Protein AF-A0A1I1PMR8-F1 (afdb_monomer_lite)

Sequence (121 aa):
MAEGTEIKVNESDFNNAIQKIDKLIKDLCNEYKNIAKHNEALAMAWTGKAGDAFLKAAYSLERQYAQVIAKLKVNKEDLEKAKEAFLKEDNYIAGLMGAVIAGGIGTSAAKVAGECATSVK

Radius of gyration: 27.15 Å; chains: 1; bounding box: 69×30×73 Å

InterPro domains:
  IPR010310 Type VII secretion system ESAT-6-like [PF06013] (6-90)
  IPR036689 ESAT-6-like superfamily [SSF140453] (6-98)

pLDDT: mean 72.66, std 18.26, range [35.06, 92.62]

Organism: NCBI:txid119641

Secondary structure (DSSP, 8-state):
----------HHHHHHHHHHHHHHHHHHHHHHHHHHHHHHHHHHH--SHHHHHHHHHHHHHHHHHHHHHHHHHHHHHHHHHHHHHHHHHHHHHHHHHHHHHTTGGGTHHHHHHHHHHTT--

Structure (mmCIF, N/CA/C/O backbone):
data_AF-A0A1I1PMR8-F1
#
_entry.id   AF-A0A1I1PMR8-F1
#
loop_
_atom_site.group_PDB
_atom_site.id
_atom_site.type_symbol
_atom_site.label_atom_id
_atom_site.label_alt_id
_atom_site.label_comp_id
_atom_site.label_asym_id
_atom_site.label_entity_id
_atom_site.label_seq_id
_atom_site.pdbx_PDB_ins_code
_atom_site.Cartn_x
_atom_site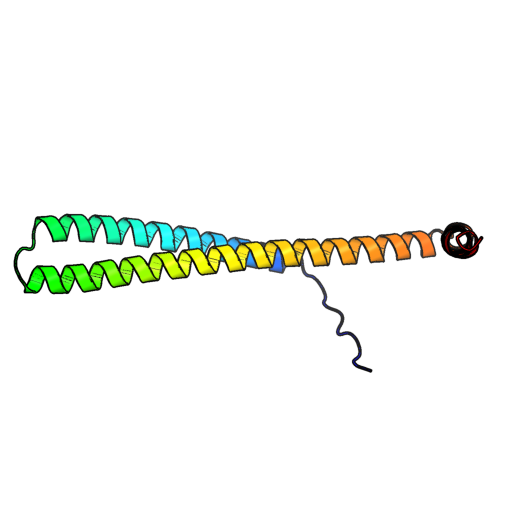.Cartn_y
_atom_site.Cartn_z
_atom_site.occupancy
_atom_site.B_iso_or_equiv
_atom_site.auth_seq_id
_atom_site.auth_comp_id
_atom_site.auth_asym_id
_atom_site.auth_atom_id
_atom_site.pdbx_PDB_model_num
ATOM 1 N N . MET A 1 1 ? 29.445 -18.334 -21.251 1.00 35.06 1 MET A N 1
ATOM 2 C CA . MET A 1 1 ? 28.992 -16.961 -21.541 1.00 35.06 1 MET A CA 1
ATOM 3 C C . MET A 1 1 ? 27.482 -17.001 -21.477 1.00 35.06 1 MET A C 1
ATOM 5 O O . MET A 1 1 ? 26.909 -17.801 -22.200 1.00 35.06 1 MET A O 1
ATOM 9 N N . ALA A 1 2 ? 26.865 -16.303 -20.525 1.00 37.16 2 ALA A N 1
ATOM 10 C CA . ALA A 1 2 ? 25.410 -16.224 -20.473 1.00 37.16 2 ALA A CA 1
ATOM 11 C C . ALA A 1 2 ? 24.976 -15.292 -21.607 1.00 37.16 2 ALA A C 1
ATOM 13 O O . ALA A 1 2 ? 25.384 -14.132 -21.627 1.00 37.16 2 ALA A O 1
ATOM 14 N N . GLU A 1 3 ? 24.248 -15.828 -22.582 1.00 40.03 3 GLU A N 1
ATOM 15 C CA . GLU A 1 3 ? 23.559 -15.030 -23.591 1.00 40.03 3 GLU A CA 1
ATOM 16 C C . GLU A 1 3 ? 22.643 -14.057 -22.844 1.00 40.03 3 GLU A C 1
ATOM 18 O O . GLU A 1 3 ? 21.802 -14.476 -22.048 1.00 40.03 3 GLU A O 1
ATOM 23 N N . GLY A 1 4 ? 22.889 -12.756 -23.005 1.00 44.16 4 GLY A N 1
ATOM 24 C CA . GLY A 1 4 ? 22.075 -11.723 -22.382 1.00 44.16 4 GLY A CA 1
ATOM 25 C C . GLY A 1 4 ? 20.658 -11.834 -22.921 1.00 44.16 4 GLY A C 1
ATOM 26 O O . GLY A 1 4 ? 20.420 -11.523 -24.085 1.00 44.16 4 GLY A O 1
ATOM 27 N N . THR A 1 5 ? 19.737 -12.329 -22.098 1.00 43.22 5 THR A N 1
ATOM 28 C CA . THR A 1 5 ? 18.319 -12.396 -22.434 1.00 43.22 5 THR A CA 1
ATOM 29 C C . THR A 1 5 ? 17.838 -10.985 -22.760 1.00 43.22 5 THR A C 1
ATOM 31 O O . THR A 1 5 ? 17.830 -10.123 -21.885 1.00 43.22 5 THR A O 1
ATOM 34 N N . GLU A 1 6 ? 17.468 -10.742 -24.016 1.00 49.28 6 GLU A N 1
ATOM 35 C CA . GLU A 1 6 ? 16.898 -9.471 -24.460 1.00 49.28 6 GLU A CA 1
ATOM 36 C C . GLU A 1 6 ? 15.613 -9.199 -23.661 1.00 49.28 6 GLU A C 1
ATOM 38 O O . GLU A 1 6 ? 14.606 -9.901 -23.802 1.00 49.28 6 GLU A O 1
ATOM 43 N N . ILE A 1 7 ? 15.650 -8.202 -22.777 1.00 55.22 7 ILE A N 1
ATOM 44 C CA . ILE A 1 7 ? 14.467 -7.755 -22.045 1.00 55.22 7 ILE A CA 1
ATOM 45 C C . ILE A 1 7 ? 13.704 -6.825 -22.985 1.00 55.22 7 ILE A C 1
ATOM 47 O O . ILE A 1 7 ? 14.062 -5.665 -23.141 1.00 55.22 7 ILE A O 1
ATOM 51 N N . LYS A 1 8 ? 12.643 -7.326 -23.626 1.00 58.84 8 LYS A N 1
ATOM 52 C CA . LYS A 1 8 ? 11.722 -6.470 -24.385 1.00 58.84 8 LYS A CA 1
ATOM 53 C C . LYS A 1 8 ? 10.903 -5.626 -23.416 1.00 58.84 8 LYS A C 1
ATOM 55 O O . LYS A 1 8 ? 9.999 -6.129 -22.749 1.00 58.84 8 LYS A O 1
ATOM 60 N N . VAL A 1 9 ? 11.228 -4.343 -23.336 1.00 62.88 9 VAL A N 1
ATOM 61 C CA . VAL A 1 9 ? 10.568 -3.388 -22.447 1.00 62.88 9 VAL A CA 1
ATOM 62 C C . VAL A 1 9 ? 9.241 -2.974 -23.076 1.00 62.88 9 VAL A C 1
ATOM 64 O O . VAL A 1 9 ? 9.200 -2.242 -24.061 1.00 62.88 9 VAL A O 1
ATOM 67 N N . ASN A 1 10 ? 8.125 -3.441 -22.514 1.00 75.25 10 ASN A N 1
ATOM 68 C CA . ASN A 1 10 ? 6.806 -2.939 -22.886 1.00 75.25 10 ASN A CA 1
ATOM 69 C C . ASN A 1 10 ? 6.410 -1.803 -21.938 1.00 75.25 10 ASN A C 1
ATOM 71 O O . ASN A 1 10 ? 5.952 -2.038 -20.818 1.00 75.25 10 ASN A O 1
ATOM 75 N N . GLU A 1 11 ? 6.568 -0.560 -22.392 1.00 80.19 11 GLU A N 1
ATOM 76 C CA . GLU A 1 11 ? 6.204 0.620 -21.603 1.00 80.19 11 GLU A CA 1
ATOM 77 C C . GLU A 1 11 ? 4.736 0.582 -21.133 1.00 80.19 11 GLU A C 1
ATOM 79 O O . GLU A 1 11 ? 4.419 1.007 -20.019 1.00 80.19 11 GLU A O 1
ATOM 84 N N . SER A 1 12 ? 3.837 0.026 -21.954 1.00 82.56 12 SER A N 1
ATOM 85 C CA . SER A 1 12 ? 2.422 -0.115 -21.606 1.00 82.56 12 SER A CA 1
ATOM 86 C C . SER A 1 12 ? 2.226 -1.013 -20.383 1.00 82.56 12 SER A C 1
ATOM 88 O O . SER A 1 12 ? 1.440 -0.674 -19.497 1.00 82.56 12 SER A O 1
ATOM 90 N N . ASP A 1 13 ? 2.982 -2.108 -20.279 1.00 82.88 13 ASP A N 1
ATOM 91 C CA . ASP A 1 13 ? 2.889 -3.037 -19.149 1.00 82.88 13 ASP A CA 1
ATOM 92 C C . ASP A 1 13 ? 3.426 -2.412 -17.858 1.00 82.88 13 ASP A C 1
ATOM 94 O O . ASP A 1 13 ? 2.795 -2.545 -16.807 1.00 82.88 13 ASP A O 1
ATOM 98 N N . PHE A 1 14 ? 4.522 -1.647 -17.941 1.00 84.25 14 PHE A N 1
ATOM 99 C CA . PHE A 1 14 ? 5.021 -0.850 -16.817 1.00 84.25 14 PHE A CA 1
ATOM 100 C C . PHE A 1 14 ? 3.982 0.168 -16.346 1.00 84.25 14 PHE A C 1
ATOM 102 O O . PHE A 1 14 ? 3.647 0.210 -15.162 1.00 84.25 14 PHE A O 1
ATOM 109 N N . ASN A 1 15 ? 3.423 0.955 -17.269 1.00 87.50 15 ASN A N 1
ATOM 110 C CA . ASN A 1 15 ? 2.407 1.956 -16.945 1.00 87.50 15 ASN A CA 1
ATOM 111 C C . ASN A 1 15 ? 1.165 1.310 -16.310 1.00 87.50 15 ASN A C 1
ATOM 113 O O . ASN A 1 15 ? 0.666 1.798 -15.295 1.00 87.50 15 ASN A O 1
ATOM 117 N N . ASN A 1 16 ? 0.702 0.180 -16.852 1.00 88.44 16 ASN A N 1
ATOM 118 C CA . ASN A 1 16 ? -0.423 -0.577 -16.305 1.00 88.44 16 ASN A CA 1
ATOM 119 C C . ASN A 1 16 ? -0.135 -1.098 -14.889 1.00 88.44 16 ASN A C 1
ATOM 121 O O . ASN A 1 16 ? -1.003 -1.026 -14.014 1.00 88.44 16 ASN A O 1
ATOM 125 N N . ALA A 1 17 ? 1.065 -1.626 -14.643 1.00 86.81 17 ALA A N 1
ATOM 126 C CA . ALA A 1 17 ? 1.466 -2.117 -13.329 1.00 86.81 17 ALA A CA 1
ATOM 127 C C . ALA A 1 17 ? 1.560 -0.979 -12.298 1.00 86.81 17 ALA A C 1
ATOM 129 O O . ALA A 1 17 ? 0.982 -1.096 -11.215 1.00 86.81 17 ALA A O 1
ATOM 130 N N . ILE A 1 18 ? 2.186 0.149 -12.657 1.00 89.12 18 ILE A N 1
ATOM 131 C CA . ILE A 1 18 ? 2.267 1.355 -11.816 1.00 89.12 18 ILE A CA 1
ATOM 132 C C . ILE A 1 18 ? 0.861 1.848 -11.453 1.00 89.12 18 ILE A C 1
ATOM 134 O O . ILE A 1 18 ? 0.570 2.060 -10.277 1.00 89.12 18 ILE A O 1
ATOM 138 N N . GLN A 1 19 ? -0.046 1.958 -12.431 1.00 92.62 19 GLN A N 1
ATOM 139 C CA . GLN A 1 19 ? -1.432 2.381 -12.193 1.00 92.62 19 GLN A CA 1
ATOM 140 C C . GLN A 1 19 ? -2.190 1.436 -11.252 1.00 92.62 19 GLN A C 1
ATOM 142 O O . GLN A 1 19 ? -2.928 1.896 -10.376 1.00 92.62 19 GLN A O 1
ATOM 147 N N . LYS A 1 20 ? -2.014 0.116 -11.404 1.00 91.44 20 LYS A N 1
ATOM 148 C CA . LYS A 1 20 ? -2.636 -0.879 -10.515 1.00 91.44 20 LYS A CA 1
ATOM 149 C C . LYS A 1 20 ? -2.117 -0.759 -9.083 1.00 91.44 20 LYS A C 1
ATOM 151 O O . LYS A 1 20 ? -2.926 -0.788 -8.157 1.00 91.44 20 LYS A O 1
ATOM 156 N N . ILE A 1 21 ? -0.807 -0.587 -8.898 1.00 88.81 21 ILE A N 1
ATOM 157 C CA . ILE A 1 21 ? -0.210 -0.373 -7.572 1.00 88.81 21 ILE A CA 1
ATOM 158 C C . ILE A 1 21 ? -0.747 0.923 -6.953 1.00 88.81 21 ILE A C 1
ATOM 160 O O . ILE A 1 21 ? -1.147 0.924 -5.791 1.00 88.81 21 ILE A O 1
ATOM 164 N N . ASP A 1 22 ? -0.849 2.001 -7.732 1.00 89.69 22 ASP A N 1
ATOM 165 C CA . ASP A 1 22 ? -1.393 3.278 -7.258 1.00 89.69 22 ASP A CA 1
ATOM 166 C C . ASP A 1 22 ? -2.850 3.167 -6.804 1.00 89.69 22 ASP A C 1
ATOM 168 O O . ASP A 1 22 ? -3.237 3.734 -5.778 1.00 89.69 22 ASP A O 1
ATOM 172 N N . LYS A 1 23 ? -3.665 2.417 -7.552 1.00 91.44 23 LYS A N 1
ATOM 173 C CA . LYS A 1 23 ? -5.049 2.137 -7.167 1.00 91.44 23 LYS A CA 1
ATOM 174 C C . LYS A 1 23 ? -5.105 1.357 -5.851 1.00 91.44 23 LYS A C 1
ATOM 176 O O . LYS A 1 23 ? -5.812 1.777 -4.942 1.00 91.44 23 LYS A O 1
ATOM 181 N N . LEU A 1 24 ? -4.309 0.294 -5.716 1.00 89.12 24 LEU A N 1
ATOM 182 C CA . LEU A 1 24 ? -4.239 -0.500 -4.485 1.00 89.12 24 LEU A CA 1
ATOM 183 C C . LEU A 1 24 ? -3.808 0.340 -3.277 1.00 89.12 24 LEU A C 1
ATOM 185 O O . LEU A 1 24 ? -4.396 0.220 -2.206 1.00 89.12 24 LEU A O 1
ATOM 189 N N . ILE A 1 25 ? -2.824 1.229 -3.444 1.00 86.81 25 ILE A N 1
ATOM 190 C CA . ILE A 1 25 ? -2.401 2.155 -2.386 1.00 86.81 25 ILE A CA 1
ATOM 191 C C . ILE A 1 25 ? -3.566 3.055 -1.961 1.00 86.81 25 ILE A C 1
ATOM 193 O O . ILE A 1 25 ? -3.776 3.244 -0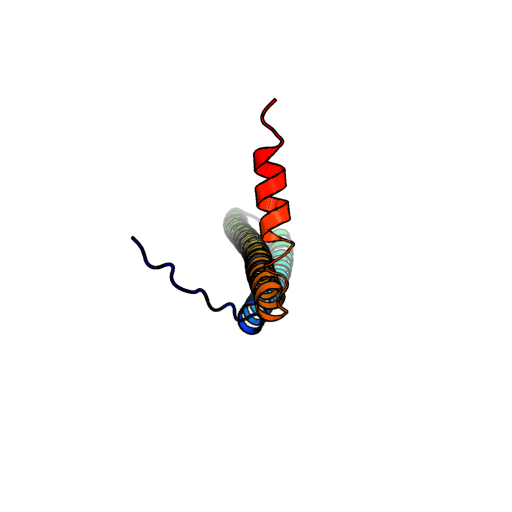.762 1.00 86.81 25 ILE A O 1
ATOM 197 N N . LYS A 1 26 ? -4.332 3.605 -2.913 1.00 89.44 26 LYS A N 1
ATOM 198 C CA . LYS A 1 26 ? -5.493 4.461 -2.614 1.00 89.44 26 LYS A CA 1
ATOM 199 C C . LYS A 1 26 ? -6.586 3.694 -1.873 1.00 89.44 26 LYS A C 1
ATOM 201 O O . LYS A 1 26 ? -7.079 4.193 -0.862 1.00 89.44 26 LYS A O 1
ATOM 206 N N . ASP A 1 27 ? -6.917 2.493 -2.338 1.00 89.50 27 ASP A N 1
ATOM 207 C CA . ASP A 1 27 ? -7.948 1.647 -1.733 1.00 89.50 27 ASP A CA 1
ATOM 208 C C . ASP A 1 27 ? -7.561 1.270 -0.289 1.00 89.50 27 ASP A C 1
ATOM 210 O O . ASP A 1 27 ? -8.328 1.518 0.642 1.00 89.50 27 ASP A O 1
ATOM 214 N N . LEU A 1 28 ? -6.317 0.827 -0.066 1.00 88.06 28 LEU A N 1
ATOM 215 C CA . LEU A 1 28 ? -5.798 0.519 1.273 1.00 88.06 28 LEU A CA 1
ATOM 216 C C . LEU A 1 28 ? -5.734 1.747 2.191 1.00 88.06 28 LEU A C 1
ATOM 218 O O . LEU A 1 28 ? -6.021 1.640 3.382 1.00 88.06 28 LEU A O 1
ATOM 222 N N . CYS A 1 29 ? -5.378 2.926 1.669 1.00 87.38 29 CYS A N 1
ATOM 223 C CA . CYS A 1 29 ? -5.406 4.166 2.452 1.00 87.38 29 CYS A CA 1
ATOM 224 C C . CYS A 1 29 ? -6.825 4.510 2.926 1.00 87.38 29 CYS A C 1
ATOM 226 O O . CYS A 1 29 ? -6.997 5.011 4.040 1.00 87.38 29 CYS A O 1
ATOM 228 N N . ASN A 1 30 ? -7.834 4.275 2.086 1.00 89.00 30 ASN A N 1
ATOM 229 C CA . ASN A 1 30 ? -9.228 4.527 2.436 1.00 89.00 30 ASN A CA 1
ATOM 230 C C . ASN A 1 30 ? -9.722 3.534 3.493 1.00 89.00 30 ASN A C 1
ATOM 232 O O . ASN A 1 30 ? -10.331 3.952 4.478 1.00 89.00 30 ASN A O 1
ATOM 236 N N . GLU A 1 31 ? -9.410 2.247 3.337 1.00 87.00 31 GLU A N 1
ATOM 237 C CA . GLU A 1 31 ? -9.717 1.227 4.345 1.00 87.00 31 GLU A CA 1
ATOM 238 C C . GLU A 1 31 ? -9.053 1.534 5.687 1.00 87.00 31 GLU A C 1
ATOM 240 O O . GLU A 1 31 ? -9.730 1.547 6.713 1.00 87.00 31 GLU A O 1
ATOM 245 N N . TYR A 1 32 ? -7.762 1.877 5.679 1.00 86.69 32 TYR A N 1
ATOM 246 C CA . TYR A 1 32 ? -7.028 2.274 6.879 1.00 86.69 32 TYR A CA 1
ATOM 247 C C . TYR A 1 32 ? -7.717 3.429 7.619 1.00 86.69 32 TYR A C 1
ATOM 249 O O . TYR A 1 32 ? -7.935 3.347 8.826 1.00 86.69 32 TYR A O 1
ATOM 257 N N . LYS A 1 33 ? -8.116 4.490 6.903 1.00 86.62 33 LYS A N 1
ATOM 258 C CA . LYS A 1 33 ? -8.828 5.634 7.500 1.00 86.62 33 LYS A CA 1
ATOM 259 C C . LYS A 1 33 ? -10.168 5.226 8.109 1.00 86.62 33 LYS A C 1
ATOM 261 O O . LYS A 1 33 ? -10.528 5.716 9.178 1.00 86.62 33 LYS A O 1
ATOM 266 N N . ASN A 1 34 ? -10.903 4.341 7.438 1.00 87.19 34 ASN A N 1
ATOM 267 C CA . ASN A 1 34 ? -12.181 3.845 7.938 1.00 87.19 34 ASN A CA 1
ATOM 268 C C . ASN A 1 34 ? -11.997 3.018 9.214 1.00 87.19 34 ASN A C 1
ATOM 270 O O . ASN A 1 34 ? -12.725 3.244 10.181 1.00 87.19 34 ASN A O 1
ATOM 274 N N . ILE A 1 35 ? -11.011 2.116 9.233 1.00 83.81 35 ILE A N 1
ATOM 275 C CA . ILE A 1 35 ? -10.667 1.291 10.397 1.00 83.81 35 ILE A CA 1
ATOM 276 C C . ILE A 1 35 ? -10.254 2.180 11.572 1.00 83.81 35 ILE A C 1
ATOM 278 O O . ILE A 1 35 ? -10.844 2.061 12.642 1.00 83.81 35 ILE A O 1
ATOM 282 N N . ALA A 1 36 ? -9.331 3.123 11.358 1.00 84.75 36 ALA A N 1
ATOM 283 C CA . ALA A 1 36 ? -8.863 4.038 12.399 1.00 84.75 36 ALA A CA 1
ATOM 284 C C . ALA A 1 36 ? -10.021 4.822 13.037 1.00 84.75 36 ALA A C 1
ATOM 286 O O . ALA A 1 36 ? -10.168 4.843 14.257 1.00 84.75 36 ALA A O 1
ATOM 287 N N . LYS A 1 37 ? -10.927 5.368 12.215 1.00 87.12 37 LYS A N 1
ATOM 288 C CA . LYS A 1 37 ? -12.119 6.077 12.701 1.00 87.12 37 LYS A CA 1
ATOM 289 C C . LYS A 1 37 ? -13.030 5.189 13.559 1.00 87.12 37 LYS A C 1
ATOM 291 O O . LYS A 1 37 ? -13.578 5.654 14.557 1.00 87.12 37 LYS A O 1
ATOM 296 N N . HIS A 1 38 ? -13.232 3.927 13.171 1.00 85.75 38 HIS A N 1
ATOM 297 C CA . HIS A 1 38 ? -14.063 2.998 13.946 1.00 85.75 38 HIS A CA 1
ATOM 298 C C . HIS A 1 38 ? -13.370 2.581 15.246 1.00 85.75 38 HIS A C 1
ATOM 300 O O . HIS A 1 38 ? -14.026 2.492 16.281 1.00 85.75 38 HIS A O 1
ATOM 306 N N . ASN A 1 39 ? -12.053 2.387 15.218 1.00 83.69 39 ASN A N 1
ATOM 307 C CA . ASN A 1 39 ? -11.272 2.039 16.399 1.00 83.69 39 ASN A CA 1
ATOM 308 C C . ASN A 1 39 ? -11.252 3.172 17.427 1.00 83.69 39 ASN A C 1
ATOM 310 O O . ASN A 1 39 ? -11.423 2.903 18.611 1.00 83.69 39 ASN A O 1
ATOM 314 N N . GLU A 1 40 ? -11.127 4.429 16.996 1.00 84.69 40 GLU A N 1
ATOM 315 C CA . GLU A 1 40 ? -11.255 5.598 17.877 1.00 84.69 40 GLU A CA 1
ATOM 316 C C . GLU A 1 40 ? -12.641 5.667 18.532 1.00 84.69 40 GLU A C 1
ATOM 318 O O . GLU A 1 40 ? -12.749 5.867 19.743 1.00 84.69 40 GLU A O 1
ATOM 323 N N . ALA A 1 41 ? -13.708 5.441 17.757 1.00 84.75 41 ALA A N 1
ATOM 324 C CA . ALA A 1 41 ? -15.068 5.405 18.290 1.00 84.75 41 ALA A CA 1
ATOM 325 C C . ALA A 1 41 ? -15.254 4.284 19.329 1.00 84.75 41 ALA A C 1
ATOM 327 O O . ALA A 1 41 ? -15.858 4.506 20.380 1.00 84.75 41 ALA A O 1
ATOM 328 N N . LEU A 1 42 ? -14.700 3.097 19.065 1.00 84.12 42 LEU A N 1
ATOM 329 C CA . LEU A 1 42 ? -14.740 1.963 19.990 1.00 84.12 42 LEU A CA 1
ATOM 330 C C . LEU A 1 42 ? -13.885 2.204 21.238 1.00 84.12 42 LEU A C 1
ATOM 332 O O . LEU A 1 42 ? -14.314 1.841 22.329 1.00 84.12 42 LEU A O 1
ATOM 336 N N . ALA A 1 43 ? -12.730 2.863 21.116 1.00 83.12 43 ALA A N 1
ATOM 337 C CA . ALA A 1 43 ? -11.868 3.205 22.248 1.00 83.12 43 ALA A CA 1
ATOM 338 C C . ALA A 1 43 ? -12.561 4.123 23.261 1.00 83.12 43 ALA A C 1
ATOM 340 O O . ALA A 1 43 ? -12.335 4.003 24.462 1.00 83.12 43 ALA A O 1
ATOM 341 N N . MET A 1 44 ? -13.430 5.017 22.785 1.00 81.75 44 MET A N 1
ATOM 342 C CA . MET A 1 44 ? -14.225 5.886 23.656 1.00 81.75 44 MET A CA 1
ATOM 343 C C . MET A 1 44 ? -15.373 5.144 24.357 1.00 81.75 44 MET A C 1
ATOM 345 O O . MET A 1 44 ? -15.804 5.565 25.428 1.00 81.75 44 MET A O 1
ATOM 349 N N . ALA A 1 45 ? -15.883 4.061 23.761 1.00 82.81 45 ALA A N 1
ATOM 350 C CA . ALA A 1 45 ? -17.053 3.333 24.255 1.00 82.81 45 ALA A CA 1
ATOM 351 C C . ALA A 1 45 ? -16.703 2.105 25.114 1.00 82.81 45 ALA A C 1
ATOM 353 O O . ALA A 1 45 ? -17.474 1.732 26.001 1.00 82.81 45 ALA A O 1
ATOM 354 N N . TRP A 1 46 ? -15.563 1.458 24.863 1.00 82.06 46 TRP A N 1
ATOM 355 C CA . TRP A 1 46 ? -15.150 0.244 25.563 1.00 82.06 46 TRP A CA 1
ATOM 356 C C . TRP A 1 46 ? -14.095 0.519 26.626 1.00 82.06 46 TRP A C 1
ATOM 358 O O . TRP A 1 46 ? -12.970 0.907 26.332 1.00 82.06 46 TRP A O 1
ATOM 368 N N . THR A 1 47 ? -14.459 0.241 27.878 1.00 79.38 47 THR A N 1
ATOM 369 C CA . THR A 1 47 ? -13.575 0.341 29.041 1.00 79.38 47 THR A CA 1
ATOM 370 C C . THR A 1 47 ? -13.313 -1.037 29.658 1.00 79.38 47 THR A C 1
ATOM 372 O O . THR A 1 47 ? -14.108 -1.971 29.524 1.00 79.38 47 THR A O 1
ATOM 375 N N . GLY A 1 48 ? -12.177 -1.174 30.345 1.00 84.50 48 GLY A N 1
ATOM 376 C CA . GLY A 1 48 ? -11.774 -2.403 31.032 1.00 84.50 48 GLY A CA 1
ATOM 377 C C . GLY A 1 48 ? -10.959 -3.375 30.171 1.00 84.50 48 GLY A C 1
ATOM 378 O O . GLY A 1 48 ? -10.779 -3.194 28.970 1.00 84.50 48 GLY A O 1
ATOM 379 N N . LYS A 1 49 ? -10.478 -4.457 30.801 1.00 84.06 49 LYS A N 1
ATOM 380 C CA . LYS A 1 49 ? -9.461 -5.371 30.236 1.00 84.06 49 LYS A CA 1
ATOM 381 C C . LYS A 1 49 ? -9.829 -5.991 28.880 1.00 84.06 49 LYS A C 1
ATOM 383 O O . LYS A 1 49 ? -8.943 -6.271 28.078 1.00 84.06 49 LYS A O 1
ATOM 388 N N . ALA A 1 50 ? -11.117 -6.240 28.630 1.00 82.12 50 ALA A N 1
ATOM 389 C CA . ALA A 1 50 ? -11.586 -6.766 27.347 1.00 82.12 50 ALA A CA 1
ATOM 390 C C . ALA A 1 50 ? -11.494 -5.711 26.227 1.00 82.12 50 ALA A C 1
ATOM 392 O O . ALA A 1 50 ? -11.076 -6.038 25.117 1.00 82.12 50 ALA A O 1
ATOM 393 N N . GLY A 1 51 ? -11.809 -4.449 26.542 1.00 84.56 51 GLY A N 1
ATOM 394 C CA . GLY A 1 51 ? -11.617 -3.312 25.641 1.00 84.56 51 GLY A CA 1
ATOM 395 C C . GLY A 1 51 ? -10.141 -3.104 25.307 1.00 84.56 51 GLY A C 1
ATOM 396 O O . GLY A 1 51 ? -9.789 -3.020 24.134 1.00 84.56 51 GLY A O 1
ATOM 397 N N . ASP A 1 52 ? -9.259 -3.154 26.311 1.00 85.19 52 ASP A N 1
ATOM 398 C CA . ASP A 1 52 ? -7.808 -3.020 26.110 1.00 85.19 52 ASP A CA 1
ATOM 399 C C . ASP A 1 52 ? -7.248 -4.091 25.155 1.00 85.19 52 ASP A C 1
ATOM 401 O O . ASP A 1 52 ? -6.429 -3.800 24.278 1.00 85.19 52 ASP A O 1
ATOM 405 N N . ALA A 1 53 ? -7.698 -5.343 25.300 1.00 85.19 53 ALA A N 1
ATOM 406 C CA . ALA A 1 53 ? -7.289 -6.440 24.425 1.00 85.19 53 ALA A CA 1
ATOM 407 C C . ALA A 1 53 ? -7.767 -6.232 22.978 1.00 85.19 53 ALA A C 1
ATOM 409 O O . ALA A 1 53 ? -6.994 -6.456 22.041 1.00 85.19 53 ALA A O 1
ATOM 410 N N . PHE A 1 54 ? -9.006 -5.765 22.795 1.00 85.81 54 PHE A N 1
ATOM 411 C CA . PHE A 1 54 ? -9.538 -5.426 21.478 1.00 85.81 54 PHE A CA 1
ATOM 412 C C . PHE A 1 54 ? -8.755 -4.278 20.832 1.00 85.81 54 PHE A C 1
ATOM 414 O O . PHE A 1 54 ? -8.290 -4.421 19.703 1.00 85.81 54 PHE A O 1
ATOM 421 N N . LEU A 1 55 ? -8.531 -3.176 21.556 1.00 85.81 55 LEU A N 1
ATOM 422 C CA . LEU A 1 55 ? -7.783 -2.020 21.054 1.00 85.81 55 LEU A CA 1
ATOM 423 C C . LEU A 1 55 ? -6.357 -2.395 20.656 1.00 85.81 55 LEU A C 1
ATOM 425 O O . LEU A 1 55 ? -5.861 -1.963 19.618 1.00 85.81 55 LEU A O 1
ATOM 429 N N . LYS A 1 56 ? -5.706 -3.279 21.418 1.00 87.88 56 LYS A N 1
ATOM 430 C CA . LYS A 1 56 ? -4.383 -3.798 21.060 1.00 87.88 56 LYS A CA 1
ATOM 431 C C . LYS A 1 56 ? -4.396 -4.566 19.734 1.00 87.88 56 LYS A C 1
ATOM 433 O O . LYS A 1 56 ? -3.474 -4.405 18.931 1.00 87.88 56 LYS A O 1
ATOM 438 N N . ALA A 1 57 ? -5.412 -5.395 19.493 1.00 86.06 57 ALA A N 1
ATOM 439 C CA . ALA A 1 57 ? -5.574 -6.091 18.217 1.00 86.06 57 ALA A CA 1
ATOM 440 C C . ALA A 1 57 ? -5.864 -5.105 17.072 1.00 86.06 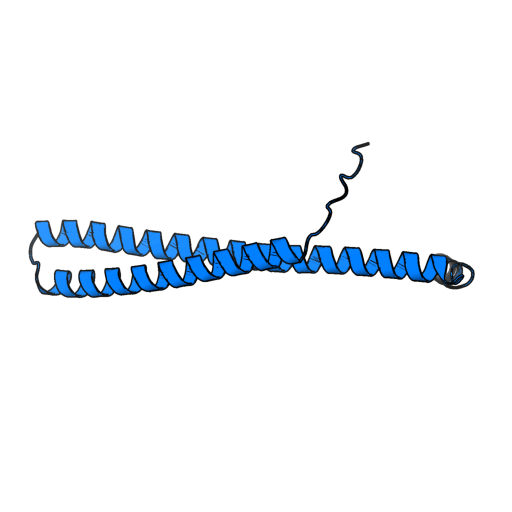57 ALA A C 1
ATOM 442 O O . ALA A 1 57 ? -5.277 -5.216 15.995 1.00 86.06 57 ALA A O 1
ATOM 443 N N . ALA A 1 58 ? -6.694 -4.100 17.338 1.00 85.25 58 ALA A N 1
ATOM 444 C CA . ALA A 1 58 ? -7.072 -3.060 16.395 1.00 85.25 58 ALA A CA 1
ATOM 445 C C . ALA A 1 58 ? -5.863 -2.215 15.938 1.00 85.25 58 ALA A C 1
ATOM 447 O O . ALA A 1 58 ? -5.604 -2.094 14.740 1.00 85.25 58 ALA A O 1
ATOM 448 N N . TYR A 1 59 ? -5.029 -1.752 16.875 1.00 83.69 59 TYR A N 1
ATOM 449 C CA . TYR A 1 59 ? -3.784 -1.038 16.564 1.00 83.69 59 TYR A CA 1
ATOM 450 C C . TYR A 1 59 ? -2.747 -1.913 15.848 1.00 83.69 59 TYR A C 1
ATOM 452 O O . TYR A 1 59 ? -1.967 -1.424 15.027 1.00 83.69 59 TYR A O 1
ATOM 460 N N . SER A 1 60 ? -2.719 -3.220 16.133 1.00 86.88 60 SER A N 1
ATOM 461 C CA . SER A 1 60 ? -1.872 -4.163 15.393 1.00 86.88 60 SER A CA 1
ATOM 462 C C . SER A 1 60 ? -2.285 -4.248 13.921 1.00 86.88 60 SER A C 1
ATOM 464 O O . SER A 1 60 ? -1.423 -4.237 13.040 1.00 86.88 60 SER A O 1
ATOM 466 N N . LEU A 1 61 ? -3.592 -4.283 13.646 1.00 84.69 61 LEU A N 1
ATOM 467 C CA . LEU A 1 61 ? -4.126 -4.279 12.286 1.00 84.69 61 LEU A CA 1
ATOM 468 C C . LEU A 1 61 ? -3.799 -2.967 11.556 1.00 84.69 61 LEU A C 1
ATOM 470 O O . LEU A 1 61 ? -3.285 -3.003 10.440 1.00 84.69 61 LEU A O 1
ATOM 474 N N . GLU A 1 62 ? -4.004 -1.816 12.200 1.00 84.38 62 GLU A N 1
ATOM 475 C CA . GLU A 1 62 ? -3.634 -0.503 11.646 1.00 84.38 62 GLU A CA 1
ATOM 476 C C . GLU A 1 62 ? -2.151 -0.431 11.259 1.00 84.38 62 GLU A C 1
ATOM 478 O O . GLU A 1 62 ? -1.798 0.025 10.167 1.00 84.38 62 GLU A O 1
ATOM 483 N N . ARG A 1 63 ? -1.265 -0.947 12.121 1.00 86.56 63 ARG A N 1
ATOM 484 C CA . ARG A 1 63 ? 0.175 -1.005 11.842 1.00 86.56 63 ARG A CA 1
ATOM 485 C C . ARG A 1 63 ? 0.489 -1.882 10.628 1.00 86.56 63 ARG A C 1
ATOM 487 O O . ARG A 1 63 ? 1.369 -1.526 9.844 1.00 86.56 63 ARG A O 1
ATOM 494 N N . GLN A 1 64 ? -0.206 -3.006 10.454 1.00 84.50 64 GLN A N 1
ATOM 495 C CA . GLN A 1 64 ? -0.023 -3.876 9.288 1.00 84.50 64 GLN A CA 1
ATOM 496 C C . GLN A 1 64 ? -0.443 -3.173 7.992 1.00 84.50 64 GLN A C 1
ATOM 498 O O . GLN A 1 64 ? 0.319 -3.193 7.025 1.00 84.50 64 GLN A O 1
ATOM 503 N N . TYR A 1 65 ? -1.581 -2.472 7.990 1.00 80.50 65 TYR A N 1
ATOM 504 C CA . TYR A 1 65 ? -2.004 -1.643 6.855 1.00 80.50 65 TYR A CA 1
ATOM 505 C C . TYR A 1 65 ? -0.939 -0.603 6.485 1.00 80.50 65 TYR A C 1
ATOM 507 O O . TYR A 1 65 ? -0.533 -0.516 5.325 1.00 80.50 65 TYR A O 1
ATOM 515 N N . ALA A 1 66 ? -0.426 0.138 7.473 1.00 85.62 66 ALA A N 1
ATOM 516 C CA . ALA A 1 66 ? 0.625 1.129 7.255 1.00 85.62 66 ALA A CA 1
ATOM 517 C C . ALA A 1 66 ? 1.896 0.513 6.638 1.00 85.62 66 ALA A C 1
ATOM 519 O O . ALA A 1 66 ? 2.473 1.083 5.710 1.00 85.62 66 ALA A O 1
ATOM 520 N N . GLN A 1 67 ? 2.311 -0.671 7.101 1.00 87.00 67 GLN A N 1
ATOM 521 C CA . GLN A 1 67 ? 3.465 -1.387 6.547 1.00 87.00 67 GLN A CA 1
ATOM 522 C C . GLN A 1 67 ? 3.242 -1.842 5.101 1.00 87.00 67 GLN A C 1
ATOM 524 O O . GLN A 1 67 ? 4.148 -1.711 4.277 1.00 87.00 67 GLN A O 1
ATOM 529 N N . VAL A 1 68 ? 2.059 -2.368 4.775 1.00 84.00 68 VAL A N 1
ATOM 530 C CA . VAL A 1 68 ? 1.728 -2.801 3.408 1.00 84.00 68 VAL A CA 1
ATOM 531 C C . VAL A 1 68 ? 1.706 -1.605 2.459 1.00 84.00 68 VAL A C 1
ATOM 533 O O . VAL A 1 68 ? 2.327 -1.659 1.399 1.00 84.00 68 VAL A O 1
ATOM 536 N N . ILE A 1 69 ? 1.074 -0.498 2.860 1.00 85.75 69 ILE A N 1
ATOM 537 C CA . ILE A 1 69 ? 1.050 0.746 2.079 1.00 85.75 69 ILE A CA 1
ATOM 538 C C . ILE A 1 69 ? 2.476 1.256 1.826 1.00 85.75 69 ILE A C 1
ATOM 540 O O . ILE A 1 69 ? 2.800 1.627 0.700 1.00 85.75 69 ILE A O 1
ATOM 544 N N . ALA A 1 70 ? 3.341 1.256 2.845 1.00 87.56 70 ALA A N 1
ATOM 545 C CA . ALA A 1 70 ? 4.731 1.686 2.700 1.00 87.56 70 ALA A CA 1
ATOM 546 C C . ALA A 1 70 ? 5.514 0.798 1.717 1.00 87.56 70 ALA A C 1
ATOM 548 O O . ALA A 1 70 ? 6.181 1.319 0.827 1.00 87.56 70 ALA A O 1
ATOM 549 N N . LYS A 1 71 ? 5.383 -0.531 1.822 1.00 86.19 71 LYS A N 1
ATOM 550 C CA . LYS A 1 71 ? 6.022 -1.475 0.888 1.00 86.19 71 LYS A CA 1
ATOM 551 C C . LYS A 1 71 ? 5.544 -1.279 -0.549 1.00 86.19 71 LYS A C 1
ATOM 553 O O . LYS A 1 71 ? 6.357 -1.291 -1.464 1.00 86.19 71 LYS A O 1
ATOM 558 N N . LEU A 1 72 ? 4.245 -1.064 -0.755 1.00 86.50 72 LEU A N 1
ATOM 559 C CA . LEU A 1 72 ? 3.699 -0.812 -2.090 1.00 86.50 72 LEU A CA 1
ATOM 560 C C . LEU A 1 72 ? 4.217 0.496 -2.697 1.00 86.50 72 LEU A C 1
ATOM 562 O O . LEU A 1 72 ? 4.478 0.529 -3.895 1.00 86.50 72 LEU A O 1
ATOM 566 N N . LYS A 1 73 ? 4.408 1.549 -1.891 1.00 87.38 73 LYS A N 1
ATOM 567 C CA . LYS A 1 73 ? 5.023 2.805 -2.354 1.00 87.38 73 LYS A CA 1
ATOM 568 C C . LYS A 1 73 ? 6.464 2.597 -2.816 1.00 87.38 73 LYS A C 1
ATOM 570 O O . LYS A 1 73 ? 6.794 3.022 -3.914 1.00 87.38 73 LYS A O 1
ATOM 575 N N . VAL A 1 74 ? 7.275 1.887 -2.028 1.00 90.19 74 VAL A N 1
ATOM 576 C CA . VAL A 1 74 ? 8.658 1.548 -2.411 1.00 90.19 74 VAL A CA 1
ATOM 577 C C . VAL A 1 74 ? 8.675 0.729 -3.702 1.00 90.19 74 VAL A C 1
ATOM 579 O O . VAL A 1 74 ? 9.356 1.098 -4.649 1.00 90.19 74 VAL A O 1
ATOM 582 N N . ASN A 1 75 ? 7.844 -0.313 -3.795 1.00 84.50 75 ASN A N 1
ATOM 583 C CA . ASN A 1 75 ? 7.753 -1.127 -5.008 1.00 84.50 75 ASN A CA 1
ATOM 584 C C . ASN A 1 75 ? 7.324 -0.309 -6.237 1.00 84.50 75 ASN A C 1
ATOM 586 O O . ASN A 1 75 ? 7.788 -0.582 -7.341 1.00 84.50 75 ASN A O 1
ATOM 590 N N . LYS A 1 76 ? 6.431 0.676 -6.067 1.00 87.50 76 LYS A N 1
ATOM 591 C CA . LYS A 1 76 ? 6.034 1.591 -7.143 1.00 87.50 76 LYS A CA 1
ATOM 592 C C . LYS A 1 76 ? 7.220 2.438 -7.608 1.00 87.50 76 LYS A C 1
ATOM 594 O O . LYS A 1 76 ? 7.468 2.501 -8.806 1.00 87.50 76 LYS A O 1
ATOM 599 N N . GLU A 1 77 ? 7.944 3.054 -6.676 1.00 88.00 77 GLU A N 1
ATOM 600 C CA . GLU A 1 77 ? 9.115 3.886 -6.981 1.00 88.00 77 GLU A CA 1
ATOM 601 C C . GLU A 1 77 ? 10.221 3.079 -7.672 1.00 88.00 77 GLU A C 1
ATOM 603 O O . GLU A 1 77 ? 10.828 3.549 -8.633 1.00 88.00 77 GLU A O 1
ATOM 608 N N . ASP A 1 78 ? 10.470 1.849 -7.221 1.00 85.19 78 ASP A N 1
ATOM 609 C CA . ASP A 1 78 ? 11.446 0.956 -7.848 1.00 85.19 78 ASP A CA 1
ATOM 610 C C . ASP A 1 78 ? 11.022 0.572 -9.271 1.00 85.19 78 ASP A C 1
ATOM 612 O O . ASP A 1 78 ? 11.851 0.541 -10.181 1.00 85.19 78 ASP A O 1
ATOM 616 N N . LEU A 1 79 ? 9.724 0.346 -9.491 1.00 86.38 79 LEU A N 1
ATOM 617 C CA . LEU A 1 79 ? 9.177 0.047 -10.812 1.00 86.38 79 LEU A CA 1
ATOM 618 C C . LEU A 1 79 ? 9.251 1.258 -11.761 1.00 86.38 79 LEU A C 1
ATOM 620 O O . LEU A 1 79 ? 9.557 1.091 -12.941 1.00 86.38 79 LEU A O 1
ATOM 624 N N . GLU A 1 80 ? 9.020 2.471 -11.255 1.00 86.69 80 GLU A N 1
ATOM 625 C CA . GLU A 1 80 ? 9.193 3.725 -12.003 1.00 86.69 80 GLU A CA 1
ATOM 626 C C . GLU A 1 80 ? 10.660 3.948 -12.401 1.00 86.69 80 GLU A C 1
ATOM 628 O O . GLU A 1 80 ? 10.942 4.242 -13.564 1.00 86.69 80 GLU A O 1
ATOM 633 N N . LYS A 1 81 ? 11.605 3.726 -11.477 1.00 86.25 81 LYS A N 1
ATOM 634 C CA . LYS A 1 81 ? 13.049 3.806 -11.764 1.00 86.25 81 LYS A CA 1
ATOM 635 C C . LYS A 1 81 ? 13.495 2.752 -12.770 1.00 86.25 81 LYS A C 1
ATOM 637 O O . LYS A 1 81 ? 14.284 3.057 -13.660 1.00 86.25 81 LYS A O 1
ATOM 642 N N . ALA A 1 82 ? 12.992 1.523 -12.648 1.00 84.12 82 ALA A N 1
ATOM 643 C CA . ALA A 1 82 ? 13.285 0.460 -13.601 1.00 84.12 82 ALA A CA 1
ATOM 644 C C . ALA A 1 82 ? 12.790 0.838 -15.003 1.00 84.12 82 ALA A C 1
ATOM 646 O O . ALA A 1 82 ? 13.560 0.753 -15.956 1.00 84.12 82 ALA A O 1
ATOM 647 N N . LYS A 1 83 ? 11.549 1.337 -15.122 1.00 83.69 83 LYS A N 1
ATOM 648 C CA . LYS A 1 83 ? 11.008 1.859 -16.386 1.00 83.69 83 LYS A CA 1
ATOM 649 C C . LYS A 1 83 ? 11.935 2.921 -16.992 1.00 83.69 83 LYS A C 1
ATOM 651 O O . LYS A 1 83 ? 12.245 2.848 -18.178 1.00 83.69 83 LYS A O 1
ATOM 656 N N . GLU A 1 84 ? 12.364 3.906 -16.202 1.00 82.75 84 GLU A N 1
ATOM 657 C CA . GLU A 1 84 ? 13.237 4.987 -16.677 1.00 82.75 84 GLU A CA 1
ATOM 658 C C . GLU A 1 84 ? 14.601 4.467 -17.153 1.00 82.75 84 GLU A C 1
ATOM 660 O O . GLU A 1 84 ? 15.058 4.848 -18.231 1.00 82.75 84 GLU A O 1
ATOM 665 N N . ALA A 1 85 ? 15.232 3.574 -16.384 1.00 80.62 85 ALA A N 1
ATOM 666 C CA . ALA A 1 85 ? 16.520 2.982 -16.735 1.00 80.62 85 ALA A CA 1
ATOM 667 C C . ALA A 1 85 ? 16.444 2.218 -18.064 1.00 80.62 85 ALA A C 1
ATOM 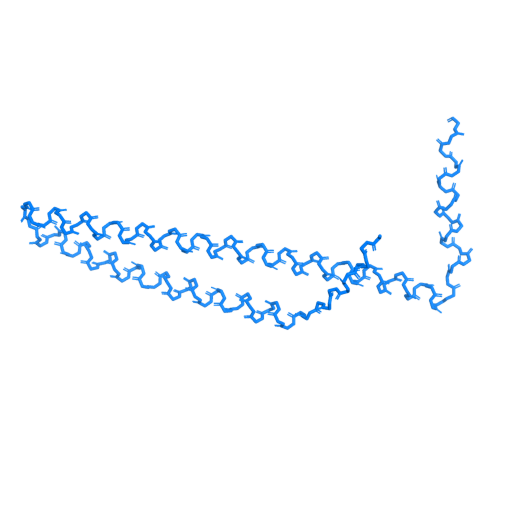669 O O . ALA A 1 85 ? 17.254 2.460 -18.958 1.00 80.62 85 ALA A O 1
ATOM 670 N N . PHE A 1 86 ? 15.420 1.378 -18.215 1.00 76.75 86 PHE A N 1
ATOM 671 C CA . PHE A 1 86 ? 15.189 0.599 -19.425 1.00 76.75 86 PHE A CA 1
ATOM 672 C C . PHE A 1 86 ? 14.923 1.480 -20.653 1.00 76.75 86 PHE A C 1
ATOM 674 O O . PHE A 1 86 ? 15.570 1.313 -21.682 1.00 76.75 86 PHE A O 1
ATOM 681 N N . LEU A 1 87 ? 14.045 2.485 -20.542 1.00 73.19 87 LEU A N 1
ATOM 682 C CA . LEU A 1 87 ? 13.776 3.405 -21.654 1.00 73.19 87 LEU A CA 1
ATOM 683 C C . LEU A 1 87 ? 15.002 4.247 -22.032 1.00 73.19 87 LEU A C 1
ATOM 685 O O . LEU A 1 87 ? 15.184 4.596 -23.199 1.00 73.19 87 LEU A O 1
ATOM 689 N N . LYS A 1 88 ? 15.846 4.616 -21.064 1.00 73.00 88 LYS A N 1
ATOM 690 C CA . LYS A 1 88 ? 17.083 5.360 -21.331 1.00 73.00 88 LYS A CA 1
ATOM 691 C C . LYS A 1 88 ? 18.101 4.506 -22.086 1.00 73.00 88 LYS A C 1
ATOM 693 O O . LYS A 1 88 ? 18.753 5.019 -22.994 1.00 73.00 88 LYS A O 1
ATOM 698 N N . GLU A 1 89 ? 18.229 3.237 -21.720 1.00 69.38 89 GLU A N 1
ATOM 699 C CA . GLU A 1 89 ? 19.122 2.285 -22.379 1.00 69.38 89 GLU A CA 1
ATOM 700 C C . GLU A 1 89 ? 18.657 1.983 -23.812 1.00 69.38 89 GLU A C 1
ATOM 702 O O . GLU A 1 89 ? 19.452 2.116 -24.746 1.00 69.38 89 GLU A O 1
ATOM 707 N N . ASP A 1 90 ? 17.356 1.751 -24.014 1.00 66.44 90 ASP A N 1
ATOM 708 C CA . ASP A 1 90 ? 16.765 1.566 -25.346 1.00 66.44 90 ASP A CA 1
ATOM 709 C C . ASP A 1 90 ? 16.960 2.801 -26.239 1.00 66.44 90 ASP A C 1
ATOM 711 O O . ASP A 1 90 ? 17.373 2.680 -27.394 1.00 66.44 90 ASP A O 1
ATOM 715 N N . ASN A 1 91 ? 16.739 4.011 -25.711 1.00 64.44 91 ASN A N 1
ATOM 716 C CA . ASN A 1 91 ? 16.961 5.253 -26.461 1.00 64.44 91 ASN A CA 1
ATOM 717 C C . ASN A 1 91 ? 18.441 5.481 -26.807 1.00 64.44 91 ASN A C 1
ATOM 719 O O . ASN A 1 91 ? 18.751 5.989 -27.887 1.00 64.44 91 ASN A O 1
ATOM 723 N N . TYR A 1 92 ? 19.364 5.113 -25.914 1.00 63.81 92 TYR A N 1
ATOM 724 C CA . TYR A 1 92 ? 20.801 5.202 -26.172 1.00 63.81 92 TYR A CA 1
ATOM 725 C C . TYR A 1 92 ? 21.229 4.238 -27.287 1.00 63.81 92 TYR A C 1
ATOM 727 O O . TYR A 1 92 ? 21.913 4.652 -28.226 1.00 63.81 92 TYR A O 1
ATOM 735 N N . ILE A 1 93 ? 20.767 2.984 -27.237 1.00 64.81 93 ILE A N 1
ATOM 736 C CA . ILE A 1 93 ? 21.024 1.978 -28.278 1.00 64.81 93 ILE A CA 1
ATOM 737 C C . ILE A 1 93 ? 20.396 2.407 -29.610 1.00 64.81 93 ILE A C 1
ATOM 739 O O . ILE A 1 93 ? 21.071 2.377 -30.640 1.00 64.81 93 ILE A O 1
ATOM 743 N N . ALA A 1 94 ? 19.147 2.883 -29.602 1.00 59.94 94 ALA A N 1
ATOM 744 C CA . ALA A 1 94 ? 18.474 3.393 -30.795 1.00 59.94 94 ALA A CA 1
ATOM 745 C C . ALA A 1 94 ? 19.209 4.598 -31.404 1.00 59.94 94 ALA A C 1
ATOM 747 O O . ALA A 1 94 ? 19.340 4.686 -32.625 1.00 59.94 94 ALA A O 1
ATOM 748 N N . GLY A 1 95 ? 19.744 5.498 -30.573 1.00 56.00 95 GLY A N 1
ATOM 749 C CA . GLY A 1 95 ? 20.567 6.626 -31.011 1.00 56.00 95 GLY A CA 1
ATOM 750 C C . GLY A 1 95 ? 21.888 6.191 -31.653 1.00 56.00 95 GLY A C 1
ATOM 751 O O . GLY A 1 95 ? 22.249 6.700 -32.715 1.00 56.00 95 GLY A O 1
ATOM 752 N N . LEU A 1 96 ? 22.584 5.213 -31.061 1.00 58.03 96 LEU A N 1
ATOM 753 C CA . LEU A 1 96 ? 23.800 4.628 -31.636 1.00 58.03 96 LEU A CA 1
ATOM 754 C C . LEU A 1 96 ? 23.513 3.917 -32.962 1.00 58.03 96 LEU A C 1
ATOM 756 O O . LEU A 1 96 ? 24.224 4.138 -33.940 1.00 58.03 96 LEU A O 1
ATOM 760 N N . MET A 1 97 ? 22.448 3.117 -33.030 1.00 54.50 97 MET A N 1
ATOM 761 C CA . MET A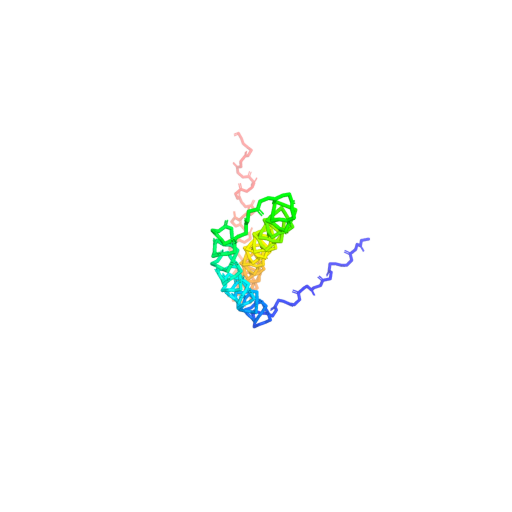 1 97 ? 22.014 2.464 -34.267 1.00 54.50 97 MET A CA 1
ATOM 762 C C . MET A 1 97 ? 21.599 3.476 -35.340 1.00 54.50 97 MET A C 1
ATOM 764 O O . MET A 1 97 ? 21.968 3.320 -36.502 1.00 54.50 97 MET A O 1
ATOM 768 N N . GLY A 1 98 ? 20.886 4.539 -34.967 1.00 48.94 98 GLY A N 1
ATOM 769 C CA . GLY A 1 98 ? 20.529 5.631 -35.871 1.00 48.94 98 GLY A CA 1
ATOM 770 C C . GLY A 1 98 ? 21.761 6.343 -36.435 1.00 48.94 98 GLY A C 1
ATOM 771 O O . GLY A 1 98 ? 21.827 6.590 -37.636 1.00 48.94 98 GLY A O 1
ATOM 772 N N . ALA A 1 99 ? 22.776 6.596 -35.604 1.00 53.62 99 ALA A N 1
ATOM 773 C CA . ALA A 1 99 ? 24.048 7.182 -36.034 1.00 53.62 99 ALA A CA 1
ATOM 774 C C . ALA A 1 99 ? 24.867 6.243 -36.947 1.00 53.62 99 ALA A C 1
ATOM 776 O O . ALA A 1 99 ? 25.525 6.702 -37.885 1.00 53.62 99 ALA A O 1
ATOM 777 N N . VAL A 1 100 ? 24.796 4.932 -36.698 1.00 51.16 100 VAL A N 1
ATOM 778 C CA . VAL A 1 100 ? 25.405 3.870 -37.518 1.00 51.16 100 VAL A CA 1
ATOM 779 C C . VAL A 1 100 ? 24.746 3.795 -38.900 1.00 51.16 100 VAL A C 1
ATOM 781 O O . VAL A 1 100 ? 25.446 3.780 -39.911 1.00 51.16 100 VAL A O 1
ATOM 784 N N . ILE A 1 101 ? 23.411 3.812 -38.960 1.00 54.62 101 ILE A N 1
ATOM 785 C CA . ILE A 1 101 ? 22.631 3.705 -40.205 1.00 54.62 101 ILE A CA 1
ATOM 786 C C . ILE A 1 101 ? 22.683 5.006 -41.023 1.00 54.62 101 ILE A C 1
ATOM 788 O O . ILE A 1 101 ? 22.748 4.955 -42.248 1.00 54.62 101 ILE A O 1
ATOM 792 N N . ALA A 1 102 ? 22.733 6.173 -40.373 1.00 52.06 102 ALA A N 1
ATOM 793 C CA . ALA A 1 102 ? 22.870 7.473 -41.038 1.00 52.06 102 ALA A CA 1
ATOM 794 C C . ALA A 1 102 ? 24.288 7.756 -41.590 1.00 52.06 102 ALA A C 1
ATOM 796 O O . ALA A 1 102 ? 24.561 8.865 -42.046 1.00 52.06 102 ALA A O 1
ATOM 797 N N . GLY A 1 103 ? 25.201 6.774 -41.561 1.00 40.78 103 GLY A N 1
ATOM 798 C CA . GLY A 1 103 ? 26.533 6.874 -42.169 1.00 40.78 103 GLY A CA 1
ATOM 799 C C . GLY A 1 103 ? 27.578 7.646 -41.350 1.00 40.78 103 GLY A C 1
ATOM 800 O O . GLY A 1 103 ? 28.636 7.982 -41.876 1.00 40.78 103 GLY A O 1
ATOM 801 N N . GLY A 1 104 ? 27.328 7.920 -40.063 1.00 44.72 104 GLY A N 1
ATOM 802 C CA . GLY A 1 104 ? 28.184 8.762 -39.210 1.00 44.72 104 GLY A CA 1
ATOM 803 C C . GLY A 1 104 ? 29.407 8.079 -38.574 1.00 44.72 104 GLY A C 1
ATOM 804 O O . GLY A 1 104 ? 30.172 8.726 -37.858 1.00 44.72 104 GLY A O 1
ATOM 805 N N . ILE A 1 105 ? 29.635 6.781 -38.807 1.00 48.56 105 ILE A N 1
ATOM 806 C CA . ILE A 1 105 ? 30.702 6.014 -38.121 1.00 48.56 105 ILE A CA 1
ATOM 807 C C . ILE A 1 105 ? 32.111 6.458 -38.553 1.00 48.56 105 ILE A C 1
ATOM 809 O O . ILE A 1 105 ? 33.080 6.221 -37.837 1.00 48.56 105 ILE A O 1
ATOM 813 N N . GLY A 1 106 ? 32.242 7.180 -39.669 1.00 44.12 106 GLY A N 1
ATOM 814 C CA . GLY A 1 106 ? 33.529 7.733 -40.092 1.00 44.12 106 GLY A CA 1
ATOM 815 C C . GLY A 1 106 ? 34.098 8.812 -39.160 1.00 44.12 106 GLY A C 1
ATOM 816 O O . GLY A 1 106 ? 35.309 9.013 -39.154 1.00 44.12 106 GLY A O 1
ATOM 817 N N . THR A 1 107 ? 33.272 9.503 -38.362 1.00 47.12 107 THR A N 1
ATOM 818 C CA . THR A 1 107 ? 33.720 10.697 -37.616 1.00 47.12 107 THR A CA 1
ATOM 819 C C . THR A 1 107 ? 33.582 10.582 -36.097 1.00 47.12 107 THR A C 1
ATOM 821 O O . THR A 1 107 ? 34.456 11.068 -35.380 1.00 47.12 107 THR A O 1
ATOM 824 N N . SER A 1 108 ? 32.562 9.897 -35.567 1.00 44.81 108 SER A N 1
ATOM 825 C CA . SER A 1 108 ? 32.373 9.794 -34.107 1.00 44.81 108 SER A CA 1
ATOM 826 C C . SER A 1 108 ? 33.222 8.697 -33.454 1.00 44.81 108 SER A C 1
ATOM 828 O O . SER A 1 108 ? 33.802 8.939 -32.398 1.00 44.81 108 SER A O 1
ATOM 830 N N . ALA A 1 109 ? 33.380 7.528 -34.089 1.00 45.44 109 ALA A N 1
ATOM 831 C CA . ALA A 1 109 ? 34.260 6.469 -33.575 1.00 45.44 109 ALA A CA 1
ATOM 832 C C . ALA A 1 109 ? 35.741 6.900 -33.593 1.00 45.44 109 ALA A C 1
ATOM 834 O O . ALA A 1 109 ? 36.487 6.601 -32.663 1.00 45.44 109 ALA A O 1
ATOM 835 N N . ALA A 1 110 ? 36.143 7.689 -34.596 1.00 45.06 110 ALA A N 1
ATOM 836 C CA . ALA A 1 110 ? 37.470 8.297 -34.670 1.00 45.06 110 ALA A CA 1
ATOM 837 C C . ALA A 1 110 ? 37.696 9.374 -33.590 1.00 45.06 110 ALA A C 1
ATOM 839 O O . ALA A 1 110 ? 38.805 9.498 -33.076 1.00 45.06 110 ALA A O 1
ATOM 840 N N . LYS A 1 111 ? 36.652 10.119 -33.196 1.00 44.78 111 LYS A N 1
ATOM 841 C CA . LYS A 1 111 ? 36.741 11.114 -32.117 1.00 44.78 111 LYS A CA 1
ATOM 842 C C . LYS A 1 111 ? 36.886 10.460 -30.737 1.00 44.78 111 LYS A C 1
ATOM 844 O O . LYS A 1 111 ? 37.749 10.869 -29.970 1.00 44.78 111 LYS A O 1
ATOM 849 N N . VAL A 1 112 ? 36.126 9.396 -30.465 1.00 48.91 112 VAL A N 1
ATOM 850 C CA . VAL A 1 112 ? 36.220 8.641 -29.199 1.00 48.91 112 VAL A CA 1
ATOM 851 C C . VAL A 1 112 ? 37.538 7.853 -29.109 1.00 48.91 112 VAL A C 1
ATOM 853 O O . VAL A 1 112 ? 38.160 7.814 -28.051 1.00 48.91 112 VAL A O 1
ATOM 856 N N . ALA A 1 113 ? 38.034 7.297 -30.221 1.00 43.09 113 ALA A N 1
ATOM 857 C CA . ALA A 1 113 ? 39.356 6.664 -30.263 1.00 43.09 113 ALA A CA 1
ATOM 858 C C . ALA A 1 113 ? 40.514 7.678 -30.124 1.00 43.09 113 ALA A C 1
ATOM 860 O O . ALA A 1 113 ? 41.528 7.371 -29.499 1.00 43.09 113 ALA A O 1
ATOM 861 N N . GLY A 1 114 ? 40.361 8.893 -30.665 1.00 41.00 114 GLY A N 1
ATOM 862 C CA . GLY A 1 114 ? 41.334 9.982 -30.528 1.00 41.00 114 GLY A CA 1
ATOM 863 C C . GLY A 1 114 ? 41.418 10.552 -29.109 1.00 41.00 114 GLY A C 1
ATOM 864 O O . GLY A 1 114 ? 42.520 10.774 -28.615 1.00 41.00 114 GLY A O 1
ATOM 865 N N . GLU A 1 115 ? 40.283 10.714 -28.422 1.00 41.97 115 GLU A N 1
ATOM 866 C CA . GLU A 1 115 ? 40.229 11.222 -27.040 1.00 41.97 115 GLU A CA 1
ATOM 867 C C . GLU A 1 115 ? 40.847 10.239 -26.022 1.00 41.97 115 GLU A C 1
ATOM 869 O O . GLU A 1 115 ? 41.477 10.678 -25.058 1.00 41.97 115 GLU A O 1
ATOM 874 N N . CYS A 1 116 ? 40.792 8.922 -26.270 1.00 38.78 116 CYS A N 1
ATOM 875 C CA . CYS A 1 116 ? 41.533 7.934 -25.473 1.00 38.78 116 CYS A CA 1
ATOM 876 C C . CYS A 1 116 ? 43.041 7.875 -25.787 1.00 38.78 116 CYS A C 1
ATOM 878 O O . CYS A 1 116 ? 43.817 7.463 -24.927 1.00 38.78 116 CYS A O 1
ATOM 880 N N . ALA A 1 117 ? 43.482 8.285 -26.982 1.00 38.09 117 ALA A N 1
ATOM 881 C CA . ALA A 1 117 ? 44.896 8.248 -27.367 1.00 38.09 117 ALA A CA 1
ATOM 882 C C . ALA A 1 117 ? 45.690 9.486 -26.904 1.00 38.09 117 ALA A C 1
ATOM 884 O O . ALA A 1 117 ? 46.897 9.393 -26.685 1.00 38.09 117 ALA A O 1
ATOM 885 N N . THR A 1 118 ? 45.043 10.643 -26.721 1.00 41.53 118 THR A N 1
ATOM 886 C CA . THR A 1 118 ? 45.726 11.893 -26.328 1.00 41.53 118 THR A CA 1
ATOM 887 C C . THR A 1 118 ? 45.867 12.119 -24.823 1.00 41.53 118 THR A C 1
ATOM 889 O O . THR A 1 118 ? 46.488 13.103 -24.434 1.00 41.53 118 THR A O 1
ATOM 892 N N . SER A 1 119 ? 45.354 11.231 -23.963 1.00 39.53 119 SER A N 1
ATOM 8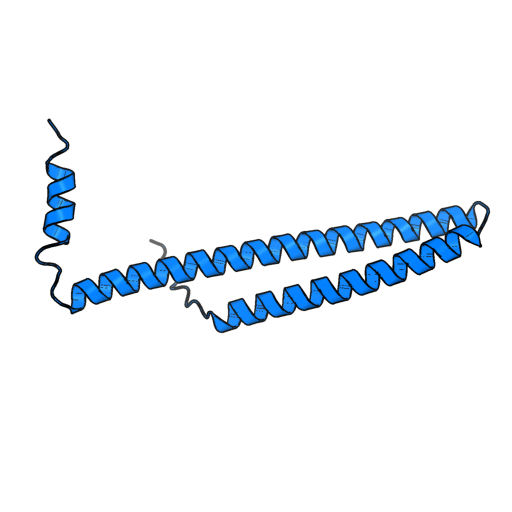93 C CA . SER A 1 119 ? 45.468 11.398 -22.502 1.00 39.53 119 SER A CA 1
ATOM 894 C C . SER A 1 119 ? 46.684 10.701 -21.866 1.00 39.53 119 SER A C 1
ATOM 896 O O . SER A 1 119 ? 46.751 10.600 -20.642 1.00 39.53 119 SER A O 1
ATOM 898 N N . VAL A 1 120 ? 47.658 10.247 -22.664 1.00 41.31 120 VAL A N 1
ATOM 899 C CA . VAL A 1 120 ? 48.972 9.805 -22.165 1.00 41.31 120 VAL A CA 1
ATOM 900 C C . VAL A 1 120 ? 50.051 10.753 -22.683 1.00 41.31 120 VAL A C 1
ATOM 902 O O . VAL A 1 120 ? 50.674 10.492 -23.711 1.00 41.31 120 VAL A O 1
ATOM 905 N N . LYS A 1 121 ? 50.257 11.856 -21.964 1.00 37.09 121 LYS A N 1
ATOM 906 C CA . LYS A 1 121 ? 51.549 12.531 -21.792 1.00 37.09 121 LYS A CA 1
ATOM 907 C C . LYS A 1 121 ? 51.567 13.246 -20.451 1.00 37.09 121 LYS A C 1
ATOM 909 O O . LYS A 1 121 ? 50.566 13.928 -20.151 1.00 37.09 121 LYS A O 1
#

Foldseek 3Di:
DPDPDDDPDDLVVLVVVLVVLVVVLVVLVVVLVVLVVVLVVLLVVDDDDVSVVVSVVSVVVSVVSVVVSVVSVVVSVVSVVVSVVVVVVVVVVVVVVVCVVVVNCVPPVVVVVVVVVPPPD